Protein AF-J0ZKY3-F1 (afdb_monomer_lite)

Structure (mmCIF, N/CA/C/O backbone):
data_AF-J0ZKY3-F1
#
_entry.id   AF-J0ZKY3-F1
#
loop_
_atom_site.group_PDB
_atom_site.id
_atom_site.type_symbol
_atom_site.label_atom_id
_atom_site.label_alt_id
_atom_site.label_comp_id
_atom_site.label_asym_id
_atom_site.label_entity_id
_atom_site.label_seq_id
_atom_site.pdbx_PDB_ins_code
_atom_site.Cartn_x
_atom_site.Cartn_y
_atom_site.Cartn_z
_atom_site.occupancy
_atom_site.B_iso_or_equiv
_atom_site.auth_seq_id
_atom_site.auth_comp_id
_atom_site.auth_asym_id
_atom_site.auth_atom_id
_atom_site.pdbx_PDB_model_num
ATOM 1 N N . MET A 1 1 ? -11.327 16.112 1.103 1.00 46.31 1 MET A N 1
ATOM 2 C CA . MET A 1 1 ? -12.241 15.714 -0.009 1.00 46.31 1 MET A CA 1
ATOM 3 C C . MET A 1 1 ? -12.189 14.213 -0.326 1.00 46.31 1 MET A C 1
ATOM 5 O O . MET A 1 1 ? -13.038 13.750 -1.069 1.00 46.31 1 MET A O 1
ATOM 9 N N . LEU A 1 2 ? -11.263 13.442 0.263 1.00 53.56 2 LEU A N 1
ATOM 10 C CA . LEU A 1 2 ? -11.217 11.969 0.181 1.00 53.56 2 LEU A CA 1
ATOM 11 C C . LEU A 1 2 ? -11.643 11.293 1.496 1.00 53.56 2 LEU A C 1
ATOM 13 O O . LEU A 1 2 ? -11.515 10.085 1.643 1.00 53.56 2 LEU A O 1
ATOM 17 N N . ASP A 1 3 ? -12.122 12.065 2.473 1.00 47.97 3 ASP A N 1
ATOM 18 C CA . ASP A 1 3 ? -11.861 11.725 3.868 1.00 47.97 3 ASP A CA 1
ATOM 19 C C . ASP A 1 3 ? -12.555 10.475 4.416 1.00 47.97 3 ASP A C 1
ATOM 21 O O . ASP A 1 3 ? -12.090 10.041 5.460 1.00 47.97 3 ASP A O 1
ATOM 25 N N . LYS A 1 4 ? -13.582 9.863 3.788 1.00 56.56 4 LYS A N 1
ATOM 26 C CA . LYS A 1 4 ? -14.258 8.658 4.349 1.00 56.56 4 LYS A CA 1
ATOM 27 C C . LYS A 1 4 ? -15.009 7.722 3.372 1.00 56.56 4 LYS A C 1
ATOM 29 O O . LYS A 1 4 ? -15.902 7.016 3.824 1.00 56.56 4 LYS A O 1
ATOM 34 N N . ALA A 1 5 ? -14.726 7.703 2.065 1.00 75.62 5 ALA A N 1
ATOM 35 C CA . ALA A 1 5 ? -15.538 6.908 1.112 1.00 75.62 5 ALA A CA 1
ATOM 36 C C . ALA A 1 5 ? -14.791 5.789 0.361 1.00 75.62 5 ALA A C 1
ATOM 38 O O . ALA A 1 5 ? -15.389 5.143 -0.494 1.00 75.62 5 ALA A O 1
ATOM 39 N N . VAL A 1 6 ? -13.499 5.582 0.629 1.00 86.62 6 VAL A N 1
ATOM 40 C CA . VAL A 1 6 ? -12.675 4.599 -0.089 1.00 86.62 6 VAL A CA 1
ATOM 41 C C . VAL A 1 6 ? -11.967 3.702 0.917 1.00 86.62 6 VAL A C 1
ATOM 43 O O . VAL A 1 6 ? -11.143 4.182 1.693 1.00 86.62 6 VAL A O 1
ATOM 46 N N . ASP A 1 7 ? -12.275 2.407 0.874 1.00 92.19 7 ASP A N 1
ATOM 47 C CA . ASP A 1 7 ? -11.690 1.397 1.765 1.00 92.19 7 ASP A CA 1
ATOM 48 C C . ASP A 1 7 ? -10.355 0.842 1.245 1.00 92.19 7 ASP A C 1
ATOM 50 O O . ASP A 1 7 ? -9.500 0.422 2.022 1.00 92.19 7 ASP A O 1
ATOM 54 N N . LEU A 1 8 ? -10.167 0.849 -0.078 1.00 95.25 8 LEU A N 1
ATOM 55 C CA . LEU A 1 8 ? -8.971 0.359 -0.755 1.00 95.25 8 LEU A CA 1
ATOM 56 C C . LEU A 1 8 ? -8.771 1.117 -2.069 1.00 95.25 8 LEU A C 1
ATOM 58 O O . LEU A 1 8 ? -9.690 1.217 -2.883 1.00 95.25 8 LEU A O 1
ATOM 62 N N . PHE A 1 9 ? -7.559 1.609 -2.302 1.00 95.19 9 PHE A N 1
ATOM 63 C CA . PHE A 1 9 ? -7.153 2.143 -3.595 1.00 95.19 9 PHE A CA 1
ATOM 64 C C . PHE A 1 9 ? -6.425 1.063 -4.402 1.00 95.19 9 PHE A C 1
ATOM 66 O O . PHE A 1 9 ? -5.363 0.591 -4.000 1.00 95.19 9 PHE A O 1
ATOM 73 N N . VAL A 1 10 ? -6.989 0.683 -5.549 1.00 94.88 10 VAL A N 1
ATOM 74 C CA . VAL A 1 10 ? -6.356 -0.245 -6.498 1.00 94.88 10 VAL A CA 1
ATOM 75 C C . VAL A 1 10 ? -5.645 0.570 -7.569 1.00 94.88 10 VAL A C 1
ATOM 77 O O . VAL A 1 10 ? -6.277 1.381 -8.251 1.00 94.88 10 VAL A O 1
ATOM 80 N N . THR A 1 11 ? -4.334 0.388 -7.706 1.00 92.50 11 THR A N 1
ATOM 81 C CA . THR A 1 11 ? -3.543 1.194 -8.639 1.00 92.50 11 THR A CA 1
ATOM 82 C C . THR A 1 11 ? -3.741 0.754 -10.087 1.00 92.50 11 THR A C 1
ATOM 84 O O . THR A 1 11 ? -4.030 -0.405 -10.391 1.00 92.50 11 THR A O 1
ATOM 87 N N . THR A 1 12 ? -3.601 1.701 -11.017 1.00 89.62 12 THR A N 1
ATOM 88 C CA . THR A 1 12 ? -3.536 1.376 -12.445 1.00 89.62 12 THR A CA 1
ATOM 89 C C . THR A 1 12 ? -2.212 0.694 -12.767 1.00 89.62 12 THR A C 1
ATOM 91 O O . THR A 1 12 ? -1.164 1.106 -12.280 1.00 89.62 12 THR A O 1
ATOM 94 N N . PHE A 1 13 ? -2.239 -0.305 -13.645 1.00 86.75 13 PHE A N 1
ATOM 95 C CA . PHE A 1 13 ? -1.043 -0.999 -14.122 1.00 86.75 13 PHE A CA 1
ATOM 96 C C . PHE A 1 13 ? -1.020 -1.016 -15.663 1.00 86.75 13 PHE A C 1
ATOM 98 O O . P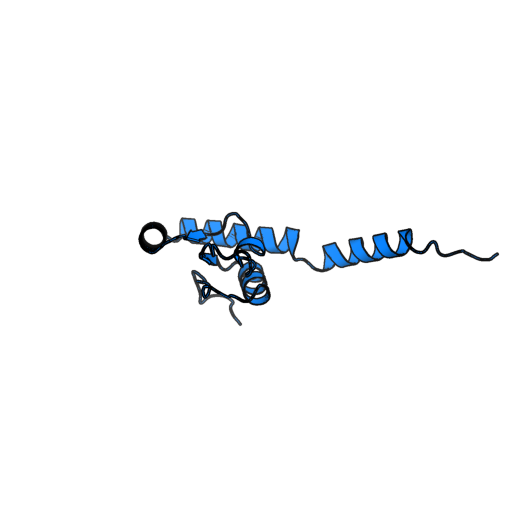HE A 1 13 ? -2.084 -1.000 -16.285 1.00 86.75 13 PHE A O 1
ATOM 105 N N . PRO A 1 14 ? 0.164 -1.005 -16.310 1.00 85.12 14 PRO A N 1
ATOM 106 C CA . PRO A 1 14 ? 1.502 -1.061 -15.711 1.00 85.12 14 PRO A CA 1
ATOM 107 C C . PRO A 1 14 ? 2.054 0.301 -15.259 1.00 85.12 14 PRO A C 1
ATOM 109 O O . PRO A 1 14 ? 3.172 0.358 -14.762 1.00 85.12 14 PRO A O 1
ATOM 112 N N . ILE A 1 15 ? 1.313 1.399 -15.446 1.00 84.62 15 ILE A N 1
ATOM 113 C CA . ILE A 1 15 ? 1.762 2.750 -15.085 1.00 84.62 15 ILE A CA 1
ATOM 114 C C . ILE A 1 15 ? 0.785 3.359 -14.078 1.00 84.62 15 ILE A C 1
ATOM 116 O O . ILE A 1 15 ? -0.415 3.465 -14.347 1.00 84.62 15 ILE A O 1
ATOM 120 N N . CYS A 1 16 ? 1.319 3.817 -12.946 1.00 85.88 16 CYS A N 1
ATOM 121 C CA . CYS A 1 16 ? 0.612 4.646 -11.977 1.00 85.88 16 CYS A CA 1
ATOM 122 C C . CYS A 1 16 ? 1.428 5.905 -11.643 1.00 85.88 16 CYS A C 1
ATOM 124 O O . CYS A 1 16 ? 2.624 6.004 -11.914 1.00 85.88 16 CYS A O 1
ATOM 126 N N . SER A 1 17 ? 0.764 6.908 -11.076 1.00 89.44 17 SER A N 1
ATOM 127 C CA . SER A 1 17 ? 1.400 8.143 -10.629 1.00 89.44 17 SER A CA 1
ATOM 128 C C . SER A 1 17 ? 1.856 8.002 -9.178 1.00 89.44 17 SER A C 1
ATOM 130 O O . SER A 1 17 ? 1.014 7.902 -8.286 1.00 89.44 17 SER A O 1
ATOM 132 N N . ALA A 1 18 ? 3.164 8.117 -8.926 1.00 89.19 18 ALA A N 1
ATOM 133 C CA . ALA A 1 18 ? 3.728 8.121 -7.570 1.00 89.19 18 ALA A CA 1
ATOM 134 C C . ALA A 1 18 ? 3.088 9.197 -6.668 1.00 89.19 18 ALA A C 1
ATOM 136 O O . ALA A 1 18 ? 2.809 8.967 -5.495 1.00 89.19 18 ALA A O 1
ATOM 137 N N . LEU A 1 19 ? 2.761 10.372 -7.224 1.00 91.44 19 LEU A N 1
ATOM 138 C CA . LEU A 1 19 ? 2.064 11.424 -6.477 1.00 91.44 19 LEU A CA 1
ATOM 139 C C . LEU A 1 19 ? 0.678 10.971 -5.995 1.00 91.44 19 LEU A C 1
ATOM 141 O O . LEU A 1 19 ? 0.226 11.394 -4.932 1.00 91.44 19 LEU A O 1
ATOM 145 N N . THR A 1 20 ? -0.013 10.143 -6.777 1.00 91.94 20 THR A N 1
ATOM 146 C CA . THR A 1 20 ? -1.329 9.624 -6.390 1.00 91.94 20 THR A CA 1
ATOM 147 C C . THR A 1 20 ? -1.202 8.676 -5.207 1.00 91.94 20 THR A C 1
ATOM 149 O O . THR A 1 20 ? -1.939 8.834 -4.239 1.00 91.94 20 THR A O 1
ATOM 152 N N . GLU A 1 21 ? -0.226 7.771 -5.217 1.00 92.00 21 GLU A N 1
ATOM 153 C CA . GLU A 1 21 ? 0.031 6.876 -4.083 1.00 92.00 21 GLU A CA 1
ATOM 154 C C . GLU A 1 21 ? 0.419 7.639 -2.820 1.00 92.00 21 GLU A C 1
ATOM 156 O O . GLU A 1 21 ? -0.162 7.405 -1.763 1.00 92.00 21 GLU A O 1
ATOM 161 N N . VAL A 1 22 ? 1.319 8.623 -2.930 1.00 92.69 22 VAL A N 1
ATOM 162 C CA . VAL A 1 22 ? 1.690 9.482 -1.796 1.00 92.69 22 VAL A CA 1
ATOM 163 C C . VAL A 1 22 ? 0.459 10.182 -1.218 1.00 92.69 22 VAL A C 1
ATOM 165 O O . VAL A 1 22 ? 0.312 10.260 0.002 1.00 92.69 22 VAL A O 1
ATOM 168 N N . LYS A 1 23 ? -0.474 10.642 -2.063 1.00 92.38 23 LYS A N 1
ATOM 169 C CA . LYS A 1 23 ? -1.745 11.220 -1.598 1.00 92.38 23 LYS A CA 1
ATOM 170 C C . LYS A 1 23 ? -2.613 10.193 -0.873 1.00 92.38 23 LYS A C 1
ATOM 172 O O . LYS A 1 23 ? -3.121 10.517 0.199 1.00 92.38 23 LYS A O 1
ATOM 177 N N . MET A 1 24 ? -2.752 8.977 -1.401 1.00 94.25 24 MET A N 1
ATOM 178 C CA . MET A 1 24 ? -3.513 7.912 -0.734 1.00 94.25 24 MET A CA 1
ATOM 179 C C . MET A 1 24 ? -2.914 7.568 0.633 1.00 94.25 24 MET A C 1
ATOM 181 O O . MET A 1 24 ? -3.637 7.566 1.630 1.00 94.25 24 MET A O 1
ATOM 185 N N . MET A 1 25 ? -1.589 7.415 0.718 1.00 94.25 25 MET A N 1
ATOM 186 C CA . MET A 1 25 ? -0.891 7.200 1.989 1.00 94.25 25 MET A CA 1
ATOM 187 C C . MET A 1 25 ? -1.079 8.373 2.957 1.00 94.25 25 MET A C 1
ATOM 189 O O . MET A 1 25 ? -1.337 8.166 4.143 1.00 94.25 25 MET A O 1
ATOM 193 N N . SER A 1 26 ? -1.038 9.614 2.458 1.00 93.31 26 SER A N 1
ATOM 194 C CA . SER A 1 26 ? -1.291 10.809 3.274 1.00 93.31 26 SER A CA 1
ATOM 195 C C . SER A 1 26 ? -2.693 10.815 3.885 1.00 93.31 26 SER A C 1
ATOM 197 O O . SER A 1 26 ? -2.871 11.320 4.994 1.00 93.31 26 SER A O 1
ATOM 199 N N . SER A 1 27 ? -3.674 10.213 3.212 1.00 93.56 27 SER A N 1
ATOM 200 C CA . SER A 1 27 ? -5.039 10.031 3.710 1.00 93.56 27 SER A CA 1
ATOM 201 C C . SER A 1 27 ? -5.220 8.744 4.522 1.00 93.56 27 SER A C 1
ATOM 203 O O . SER A 1 27 ? -6.294 8.530 5.072 1.00 93.56 27 SER A O 1
ATOM 205 N N . GLY A 1 28 ? -4.185 7.906 4.640 1.00 94.81 28 GLY A N 1
ATOM 206 C CA . GLY A 1 28 ? -4.270 6.600 5.291 1.00 94.81 28 GLY A C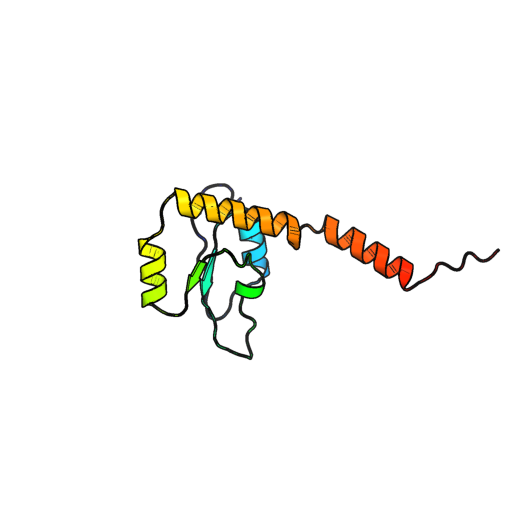A 1
ATOM 207 C C . GLY A 1 28 ? -5.137 5.603 4.525 1.00 94.81 28 GLY A C 1
ATOM 208 O O . GLY A 1 28 ? -5.693 4.698 5.135 1.00 94.81 28 GLY A O 1
ATOM 209 N N . ILE A 1 29 ? -5.299 5.769 3.214 1.00 95.88 29 ILE A N 1
ATOM 210 C CA . ILE A 1 29 ? -6.047 4.825 2.380 1.00 95.88 29 ILE A CA 1
ATOM 211 C C . ILE A 1 29 ? -5.112 3.650 2.044 1.00 95.88 29 ILE A C 1
ATOM 213 O O . ILE A 1 29 ? -4.019 3.901 1.527 1.00 95.88 29 ILE A O 1
ATOM 217 N N . PRO A 1 30 ? -5.499 2.391 2.333 1.00 96.12 30 PRO A N 1
ATOM 218 C CA . PRO A 1 30 ? -4.744 1.208 1.922 1.00 96.12 30 PRO A CA 1
ATOM 219 C C . PRO A 1 30 ? -4.545 1.153 0.407 1.00 96.12 30 PRO A C 1
ATOM 221 O O . PRO A 1 30 ? -5.432 1.548 -0.352 1.00 96.12 30 PRO A O 1
ATOM 224 N N . ILE A 1 31 ? -3.407 0.618 -0.033 1.00 96.06 31 ILE A N 1
ATOM 225 C CA . ILE A 1 31 ? -3.038 0.549 -1.453 1.00 96.06 31 ILE A CA 1
ATOM 226 C C . ILE A 1 31 ? -2.841 -0.911 -1.873 1.00 96.06 31 ILE A C 1
ATOM 228 O O . ILE A 1 31 ? -2.206 -1.690 -1.162 1.00 96.06 31 ILE A O 1
ATOM 232 N N . LEU A 1 32 ? -3.382 -1.270 -3.039 1.00 96.38 32 LEU A N 1
ATOM 233 C CA . LEU A 1 32 ? -3.134 -2.535 -3.726 1.00 96.38 32 LEU A CA 1
ATOM 234 C C . LEU A 1 32 ? -2.410 -2.272 -5.044 1.00 96.38 32 LEU A C 1
ATOM 236 O O . LEU A 1 32 ? -2.990 -1.704 -5.971 1.00 96.38 32 LEU A O 1
ATOM 240 N N . ASN A 1 33 ? -1.151 -2.703 -5.104 1.00 95.00 33 ASN A N 1
ATOM 241 C CA . ASN A 1 33 ? -0.236 -2.454 -6.209 1.00 95.00 33 ASN A CA 1
ATOM 242 C C . ASN A 1 33 ? 0.032 -3.694 -7.052 1.00 95.00 33 ASN A C 1
ATOM 244 O O . ASN A 1 33 ? 0.122 -4.791 -6.518 1.00 95.00 33 ASN A O 1
ATOM 248 N N . HIS A 1 34 ? 0.219 -3.515 -8.359 1.00 93.56 34 HIS A N 1
ATOM 249 C CA . HIS A 1 34 ? 0.739 -4.576 -9.221 1.00 93.56 34 HIS A CA 1
ATOM 250 C C . HIS A 1 34 ? 2.270 -4.588 -9.208 1.00 93.56 34 HIS A C 1
ATOM 252 O O . HIS A 1 34 ? 2.905 -3.538 -9.340 1.00 93.56 34 HIS A O 1
ATOM 258 N N . TYR A 1 35 ? 2.872 -5.773 -9.150 1.00 90.25 35 TYR A N 1
ATOM 259 C CA . TYR A 1 35 ? 4.304 -5.946 -9.345 1.00 90.25 35 TYR A CA 1
ATOM 260 C C . TYR A 1 35 ? 4.653 -5.951 -10.836 1.00 90.25 35 TYR A C 1
ATOM 262 O O . TYR A 1 35 ? 4.569 -6.960 -11.536 1.00 90.25 35 TYR A O 1
ATOM 270 N N . VAL A 1 36 ? 5.036 -4.788 -11.357 1.00 86.50 36 VAL A N 1
ATOM 271 C CA . VAL A 1 36 ? 5.408 -4.643 -12.767 1.00 86.50 36 VAL A CA 1
ATOM 272 C C . VAL A 1 36 ? 6.839 -5.138 -12.990 1.00 86.50 36 VAL A C 1
ATOM 274 O O . VAL A 1 36 ? 7.798 -4.506 -12.559 1.00 86.50 36 VAL A O 1
ATOM 277 N N . ILE A 1 37 ? 6.992 -6.232 -13.739 1.00 79.00 37 ILE A N 1
ATOM 278 C CA . ILE A 1 37 ? 8.296 -6.739 -14.195 1.00 79.00 37 ILE A CA 1
ATOM 279 C C . ILE A 1 37 ? 8.643 -6.066 -15.528 1.00 79.00 37 ILE A C 1
ATOM 281 O O . ILE A 1 37 ? 8.567 -6.671 -16.597 1.00 79.00 37 ILE A O 1
ATOM 285 N N . ASN A 1 38 ? 8.970 -4.775 -15.487 1.00 81.88 38 ASN A N 1
ATOM 286 C CA . ASN A 1 38 ? 9.477 -4.051 -16.650 1.00 81.88 38 ASN A CA 1
ATOM 287 C C . ASN A 1 38 ? 10.680 -3.190 -16.239 1.00 81.88 38 ASN A C 1
ATOM 289 O O . ASN A 1 38 ? 10.495 -2.217 -15.516 1.00 81.88 38 ASN A O 1
ATOM 293 N N . PRO A 1 39 ? 11.903 -3.484 -16.720 1.00 76.38 39 PRO A N 1
ATOM 294 C CA . PRO A 1 39 ? 13.103 -2.754 -16.309 1.00 76.38 39 PRO A CA 1
ATOM 295 C C . PRO A 1 39 ? 13.116 -1.286 -16.764 1.00 76.38 39 PRO A C 1
ATOM 297 O O . PRO A 1 39 ? 13.921 -0.501 -16.275 1.00 76.38 39 PRO A O 1
ATOM 300 N N . SER A 1 40 ? 12.253 -0.904 -17.709 1.00 83.88 40 SER A N 1
ATOM 301 C CA . SER A 1 40 ? 12.117 0.474 -18.190 1.00 83.88 40 SER A CA 1
ATOM 302 C C . SER A 1 40 ? 11.046 1.279 -17.449 1.00 83.88 40 SER A C 1
ATOM 304 O O . SER A 1 40 ? 10.914 2.473 -17.710 1.00 83.88 40 SER A O 1
ATOM 306 N N . ILE A 1 41 ? 10.270 0.655 -16.555 1.00 80.44 41 ILE A N 1
ATOM 307 C CA . ILE A 1 41 ? 9.201 1.310 -15.792 1.00 80.44 41 ILE A CA 1
ATOM 308 C C . ILE A 1 41 ? 9.484 1.107 -14.308 1.00 80.44 41 ILE A C 1
ATOM 310 O O . ILE A 1 41 ? 9.499 -0.020 -13.827 1.00 80.44 41 ILE A O 1
ATOM 314 N N . TYR A 1 42 ? 9.673 2.204 -13.576 1.00 79.25 42 TYR A N 1
ATOM 315 C CA . TYR A 1 42 ? 9.782 2.131 -12.122 1.00 79.25 42 TYR A CA 1
ATOM 316 C C . TYR A 1 42 ? 8.455 1.633 -11.534 1.00 79.25 42 TYR A C 1
ATOM 318 O O . TYR A 1 42 ? 7.416 2.252 -11.798 1.00 79.25 42 TYR A O 1
ATOM 326 N N . PRO A 1 43 ? 8.458 0.532 -10.765 1.00 81.25 43 PRO A N 1
ATOM 327 C CA . PRO A 1 43 ? 7.245 0.029 -10.151 1.00 81.25 43 PRO A CA 1
ATOM 328 C C . PRO A 1 43 ? 6.760 1.038 -9.116 1.00 81.25 43 PRO A C 1
ATOM 330 O O . PRO A 1 43 ? 7.522 1.515 -8.279 1.00 81.25 43 PRO A O 1
ATOM 333 N N . THR A 1 44 ? 5.474 1.378 -9.163 1.00 81.69 44 THR A N 1
ATOM 334 C CA . THR A 1 44 ? 4.928 2.371 -8.230 1.00 81.69 44 THR A CA 1
ATOM 335 C C . THR A 1 44 ? 4.960 1.881 -6.785 1.00 81.69 44 THR A C 1
ATOM 337 O O . THR A 1 44 ? 5.180 2.670 -5.876 1.00 81.69 44 THR A O 1
ATOM 340 N N . ALA A 1 45 ? 4.953 0.560 -6.591 1.00 86.38 45 ALA A N 1
ATOM 341 C CA . ALA A 1 45 ? 5.227 -0.079 -5.309 1.00 86.38 45 ALA A CA 1
ATOM 342 C C . ALA A 1 45 ? 6.515 0.416 -4.607 1.00 86.38 45 ALA A C 1
ATOM 344 O O . ALA A 1 45 ? 6.565 0.403 -3.381 1.00 86.38 45 ALA A O 1
ATOM 345 N N . ASP A 1 46 ? 7.521 0.907 -5.342 1.00 87.50 46 ASP A N 1
ATOM 346 C CA . ASP A 1 46 ? 8.757 1.451 -4.753 1.00 87.50 46 ASP A CA 1
ATOM 347 C C . ASP A 1 46 ? 8.549 2.804 -4.047 1.00 87.50 46 ASP A C 1
ATOM 349 O O . ASP A 1 46 ? 9.370 3.218 -3.227 1.00 87.50 46 ASP A O 1
ATOM 353 N N . PHE A 1 47 ? 7.466 3.519 -4.361 1.00 86.25 47 PHE A N 1
ATOM 354 C CA . PHE A 1 47 ? 7.138 4.820 -3.772 1.00 86.25 47 PHE A CA 1
ATOM 355 C C . PHE A 1 47 ? 6.148 4.717 -2.609 1.00 86.25 47 PHE A C 1
ATOM 357 O O . PHE A 1 47 ? 5.858 5.735 -1.970 1.00 86.25 47 PHE A O 1
ATOM 364 N N . CYS A 1 48 ? 5.627 3.521 -2.323 1.00 90.00 48 CYS A N 1
ATOM 365 C CA . CYS A 1 48 ? 4.657 3.293 -1.262 1.00 90.00 48 CYS A CA 1
ATOM 366 C C . CYS A 1 48 ? 5.256 2.563 -0.051 1.00 90.00 48 CYS A C 1
ATOM 368 O O . CYS A 1 48 ? 6.403 2.125 -0.049 1.00 90.00 48 CYS A O 1
ATOM 370 N N . ASP A 1 49 ? 4.459 2.441 1.007 1.00 94.50 49 ASP A N 1
ATOM 371 C CA . ASP A 1 49 ? 4.791 1.601 2.156 1.00 94.50 49 ASP A CA 1
ATOM 372 C C . ASP A 1 49 ? 4.992 0.136 1.708 1.00 94.50 49 ASP A C 1
ATOM 374 O O . ASP A 1 49 ? 4.072 -0.440 1.118 1.00 94.50 49 ASP A O 1
ATOM 378 N N . PRO A 1 50 ? 6.146 -0.498 1.998 1.00 94.25 50 PRO A N 1
ATOM 379 C CA . PRO A 1 50 ? 6.437 -1.872 1.583 1.00 94.25 50 PRO A CA 1
ATOM 380 C C . PRO A 1 50 ? 5.520 -2.906 2.248 1.00 94.25 50 PRO A C 1
ATOM 382 O O . PRO A 1 50 ? 5.461 -4.051 1.811 1.00 94.25 50 PRO A O 1
ATOM 385 N N . ASN A 1 51 ? 4.789 -2.521 3.298 1.00 95.56 51 ASN A N 1
ATOM 386 C CA . ASN A 1 51 ? 3.799 -3.380 3.935 1.00 95.56 51 ASN A CA 1
ATOM 387 C C . ASN A 1 51 ? 2.424 -3.316 3.261 1.00 95.56 51 ASN A C 1
ATOM 389 O O . ASN A 1 51 ? 1.495 -3.948 3.764 1.00 95.56 51 ASN A O 1
ATOM 393 N N . GLN A 1 52 ? 2.230 -2.555 2.182 1.00 96.19 52 GLN A N 1
ATOM 394 C CA . GLN A 1 52 ? 0.958 -2.531 1.450 1.00 96.19 52 GLN A CA 1
ATOM 395 C C . GLN A 1 52 ? 0.751 -3.816 0.637 1.00 96.19 52 GLN A C 1
ATOM 397 O O . GLN A 1 52 ? 1.579 -4.726 0.665 1.00 96.19 52 GLN A O 1
ATOM 402 N N . PHE A 1 53 ? -0.406 -3.956 -0.008 1.00 96.94 53 PHE A N 1
ATOM 403 C CA . PHE A 1 53 ? -0.669 -5.148 -0.807 1.00 96.94 53 PHE A CA 1
ATOM 404 C C . PHE A 1 53 ? 0.045 -5.057 -2.153 1.00 96.94 53 PHE A C 1
ATOM 406 O O . PHE A 1 53 ? 0.052 -4.003 -2.794 1.00 96.94 53 PHE A O 1
ATOM 413 N N . LEU A 1 54 ? 0.583 -6.185 -2.598 1.00 95.88 54 LEU A N 1
ATOM 414 C CA . LEU A 1 54 ? 1.276 -6.322 -3.867 1.00 95.88 54 LEU A CA 1
ATOM 415 C C . LEU A 1 54 ? 0.785 -7.600 -4.537 1.00 95.88 54 LEU A C 1
ATOM 417 O O . LEU A 1 54 ? 0.782 -8.635 -3.879 1.00 95.88 54 LEU A O 1
ATOM 421 N N . TRP A 1 55 ? 0.365 -7.511 -5.799 1.00 95.44 55 TRP A N 1
ATOM 422 C CA . TRP A 1 55 ? -0.084 -8.659 -6.580 1.00 95.44 55 TRP A CA 1
ATOM 423 C C . TRP A 1 55 ? 0.745 -8.856 -7.852 1.00 95.44 55 TRP A C 1
ATOM 425 O O . TRP A 1 55 ? 1.156 -7.876 -8.477 1.00 95.44 55 TRP A O 1
ATOM 435 N N . TYR A 1 56 ? 0.991 -10.108 -8.238 1.00 93.56 56 TYR A N 1
ATOM 436 C CA . TYR A 1 56 ? 1.843 -10.461 -9.392 1.00 93.56 56 TYR A CA 1
ATOM 437 C C . TYR A 1 56 ? 1.055 -10.920 -10.617 1.00 93.56 56 TYR A C 1
ATOM 439 O O . TYR A 1 56 ? 1.446 -10.680 -11.759 1.00 93.56 56 TYR A O 1
ATOM 447 N N . ASP A 1 57 ? -0.049 -11.613 -10.371 1.00 93.44 57 ASP A N 1
ATOM 448 C CA . ASP A 1 57 ? -0.910 -12.174 -11.394 1.00 93.44 57 ASP A CA 1
ATOM 449 C C . ASP A 1 57 ? -2.360 -12.223 -10.901 1.00 93.44 57 ASP A C 1
ATOM 451 O O . ASP A 1 57 ? -2.702 -11.802 -9.792 1.00 93.44 57 ASP A O 1
ATOM 455 N N . LYS A 1 58 ? -3.248 -12.707 -11.766 1.00 94.81 58 LYS A N 1
ATOM 456 C CA . LYS A 1 58 ? -4.677 -12.762 -11.474 1.00 94.81 58 LYS A CA 1
ATOM 457 C C . LYS A 1 58 ? -4.997 -13.638 -10.258 1.00 94.81 58 LYS A C 1
ATOM 459 O O . LYS A 1 58 ? -5.905 -13.284 -9.509 1.00 94.81 58 LYS A O 1
ATOM 464 N N . ASP A 1 59 ? -4.321 -14.768 -10.087 1.00 97.50 59 ASP A N 1
ATOM 465 C CA . ASP A 1 59 ? -4.653 -15.714 -9.022 1.00 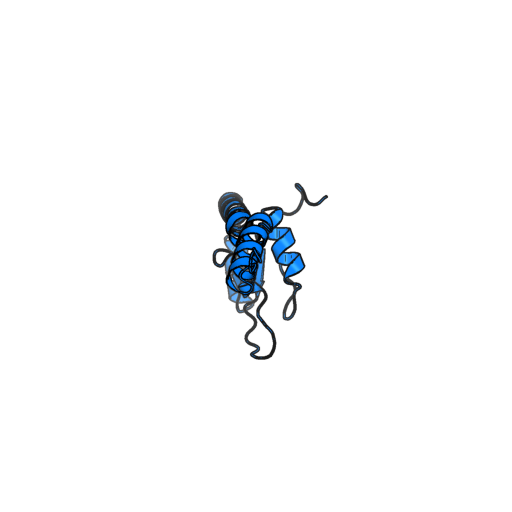97.50 59 ASP A CA 1
ATOM 466 C C . ASP A 1 59 ? -4.233 -15.148 -7.665 1.00 97.50 59 ASP A C 1
ATOM 468 O O . ASP A 1 59 ? -4.999 -15.210 -6.703 1.00 97.50 59 ASP A O 1
ATOM 472 N N . ASP A 1 60 ? -3.080 -14.484 -7.618 1.00 96.81 60 ASP A N 1
ATOM 473 C CA . ASP A 1 60 ? -2.615 -13.752 -6.444 1.00 96.81 60 ASP A CA 1
ATOM 474 C C . ASP A 1 60 ? -3.524 -12.558 -6.097 1.00 96.81 60 ASP A C 1
ATOM 476 O O . ASP A 1 60 ? -3.923 -12.372 -4.945 1.00 96.81 60 ASP A O 1
ATOM 480 N N . LEU A 1 61 ? -3.977 -11.801 -7.104 1.00 95.88 61 LEU A N 1
ATOM 481 C CA . LEU A 1 61 ? -4.971 -10.741 -6.912 1.00 95.88 61 LEU A CA 1
ATOM 482 C C . LEU A 1 61 ? -6.263 -11.278 -6.278 1.00 95.88 61 LEU A C 1
ATOM 484 O O . LEU A 1 61 ? -6.793 -10.685 -5.335 1.00 95.88 61 LEU A O 1
ATOM 488 N N . LEU A 1 62 ? -6.778 -12.402 -6.785 1.00 97.44 62 LEU A N 1
ATOM 489 C CA . LEU A 1 62 ? -7.979 -13.039 -6.245 1.00 97.44 62 LEU A CA 1
ATOM 490 C C . LEU A 1 62 ? -7.754 -13.551 -4.820 1.00 97.44 62 LEU A C 1
ATOM 492 O O . LEU A 1 62 ? -8.632 -13.378 -3.970 1.00 97.44 62 LEU A O 1
ATOM 496 N N . ALA A 1 63 ? -6.582 -14.127 -4.542 1.00 97.94 63 ALA A N 1
ATOM 497 C CA . ALA A 1 63 ? -6.205 -14.563 -3.205 1.00 97.94 63 ALA A CA 1
ATOM 498 C C . ALA A 1 63 ? -6.213 -13.381 -2.226 1.00 97.94 63 ALA A C 1
ATOM 500 O O . ALA A 1 63 ? -6.885 -13.454 -1.197 1.00 97.94 63 ALA A O 1
ATOM 501 N N . ILE A 1 64 ? -5.583 -12.256 -2.575 1.00 97.56 64 ILE A N 1
ATOM 502 C CA . ILE A 1 64 ? -5.580 -11.047 -1.742 1.00 97.56 64 ILE A CA 1
ATOM 503 C C . ILE A 1 64 ? -7.005 -10.555 -1.496 1.00 97.56 64 ILE A C 1
ATOM 505 O O . ILE A 1 64 ? -7.391 -10.389 -0.337 1.00 97.56 64 ILE A O 1
ATOM 509 N N . ILE A 1 65 ? -7.811 -10.386 -2.552 1.00 96.06 65 ILE A N 1
ATOM 510 C CA . ILE A 1 65 ? -9.199 -9.909 -2.436 1.00 96.06 65 ILE A CA 1
ATOM 511 C C . ILE A 1 65 ? -10.017 -10.812 -1.506 1.00 96.06 65 ILE A C 1
ATOM 513 O O . ILE A 1 65 ? -10.772 -10.303 -0.680 1.00 96.06 65 ILE A O 1
ATOM 517 N N . SER A 1 66 ? -9.834 -12.135 -1.582 1.00 97.31 66 SER A N 1
ATOM 518 C CA . SER A 1 66 ? -10.561 -13.094 -0.738 1.00 97.31 66 SER A CA 1
ATOM 519 C C . SER A 1 66 ? -10.250 -12.968 0.758 1.00 97.31 66 SER A C 1
ATOM 521 O O . SER A 1 66 ? -11.062 -13.368 1.590 1.00 97.31 66 SER A O 1
ATOM 523 N N . THR A 1 67 ? -9.097 -12.392 1.108 1.00 96.56 67 THR A N 1
ATOM 524 C CA . THR A 1 67 ? -8.691 -12.183 2.505 1.00 96.56 67 THR A CA 1
ATOM 525 C C . THR A 1 67 ? -9.149 -10.845 3.075 1.00 96.56 67 THR A C 1
ATOM 527 O O . THR A 1 67 ? -9.111 -10.672 4.292 1.00 96.56 67 THR A O 1
ATOM 530 N N . LEU A 1 68 ? -9.580 -9.894 2.236 1.00 96.56 68 LEU A N 1
ATOM 531 C CA . LEU A 1 68 ? -9.881 -8.533 2.674 1.00 96.56 68 LEU A CA 1
ATOM 532 C C . LEU A 1 68 ? -11.025 -8.505 3.692 1.00 96.56 68 LEU A C 1
ATOM 534 O O . LEU A 1 68 ? -12.127 -8.993 3.457 1.00 96.56 68 LEU A O 1
ATOM 538 N N . ASN A 1 69 ? -10.757 -7.865 4.824 1.00 97.00 69 ASN A N 1
ATOM 539 C CA . ASN A 1 69 ? -11.732 -7.585 5.868 1.00 97.00 69 ASN A CA 1
ATOM 540 C C . ASN A 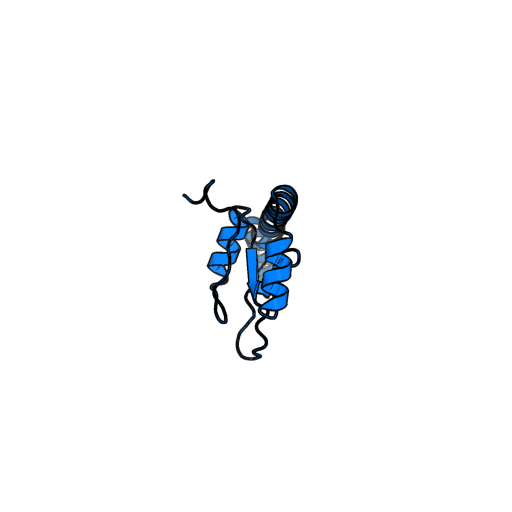1 69 ? -11.379 -6.266 6.573 1.00 97.00 69 ASN A C 1
ATOM 542 O O . ASN A 1 69 ? -10.312 -5.687 6.346 1.00 97.00 69 ASN A O 1
ATOM 546 N N . ALA A 1 70 ? -12.282 -5.794 7.432 1.00 96.06 70 ALA A N 1
ATOM 547 C CA . ALA A 1 70 ? -12.138 -4.512 8.117 1.00 96.06 70 ALA A CA 1
ATOM 548 C C . ALA A 1 70 ? -10.858 -4.415 8.966 1.00 96.06 70 ALA A C 1
ATOM 550 O O . ALA A 1 70 ? -10.216 -3.362 8.980 1.00 96.06 70 ALA A O 1
ATOM 551 N N . ASP A 1 71 ? -10.451 -5.497 9.634 1.00 97.31 71 ASP A N 1
ATOM 552 C CA . ASP A 1 71 ? -9.272 -5.494 10.504 1.00 97.31 71 ASP A CA 1
ATOM 553 C C . ASP A 1 71 ? -7.983 -5.347 9.692 1.00 97.31 71 ASP A C 1
ATOM 555 O O . ASP A 1 71 ? -7.139 -4.500 9.999 1.00 97.31 71 ASP A O 1
ATOM 559 N N . ILE A 1 72 ? -7.866 -6.106 8.599 1.00 97.25 72 ILE A N 1
ATOM 560 C CA . ILE A 1 72 ? -6.718 -6.030 7.691 1.00 97.25 72 ILE A CA 1
ATOM 561 C C . ILE A 1 72 ? -6.644 -4.642 7.046 1.00 97.25 72 ILE A C 1
ATOM 563 O O . ILE A 1 72 ? -5.579 -4.022 7.047 1.00 97.25 72 ILE A O 1
ATOM 567 N N . LEU A 1 73 ? -7.759 -4.115 6.530 1.00 96.75 73 LEU A N 1
ATOM 568 C CA . LEU A 1 73 ? -7.787 -2.782 5.917 1.00 96.75 73 LEU A CA 1
ATOM 569 C C . LEU A 1 73 ? -7.419 -1.689 6.929 1.00 96.75 73 LEU A C 1
ATOM 571 O O . LEU A 1 73 ? -6.628 -0.799 6.620 1.00 96.75 73 LEU A O 1
ATOM 575 N N . THR A 1 74 ? -7.894 -1.803 8.171 1.00 96.31 74 THR A N 1
ATOM 576 C CA . THR A 1 74 ? -7.528 -0.888 9.262 1.00 96.31 74 THR A CA 1
ATOM 577 C C . THR A 1 74 ? -6.031 -0.942 9.565 1.00 96.31 74 THR A C 1
ATOM 579 O O . THR A 1 74 ? -5.395 0.095 9.775 1.00 96.31 74 THR A O 1
ATOM 582 N N . GLN A 1 75 ? -5.436 -2.136 9.580 1.00 97.38 75 GLN A N 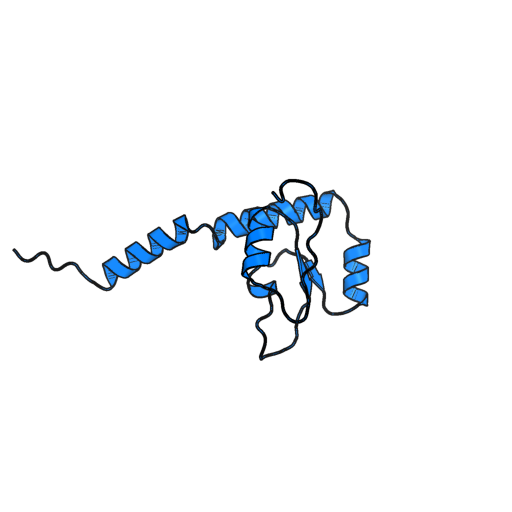1
ATOM 583 C CA . GLN A 1 75 ? -3.999 -2.299 9.788 1.00 97.38 75 GLN A CA 1
ATOM 584 C C . GLN A 1 75 ?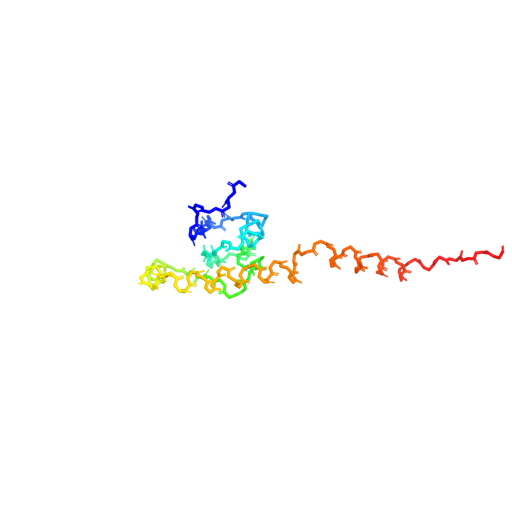 -3.196 -1.647 8.655 1.00 97.38 75 GLN A C 1
ATOM 586 O O . GLN A 1 75 ? -2.271 -0.875 8.922 1.00 97.38 75 GLN A O 1
ATOM 591 N N . LYS A 1 76 ? -3.566 -1.905 7.396 1.00 97.38 76 LYS A N 1
ATOM 592 C CA . LYS A 1 76 ? -2.890 -1.325 6.225 1.00 97.38 76 LYS A CA 1
ATOM 593 C C . LYS A 1 76 ? -3.053 0.191 6.159 1.00 97.38 76 LYS A C 1
ATOM 595 O O . LYS A 1 76 ? -2.091 0.879 5.833 1.00 97.38 76 LYS A O 1
ATOM 600 N N . SER A 1 77 ? -4.215 0.708 6.554 1.00 96.62 77 SER A N 1
ATOM 601 C CA . SER A 1 77 ? -4.500 2.143 6.660 1.00 96.62 77 SER A CA 1
ATOM 602 C C . SER A 1 77 ? -3.544 2.838 7.633 1.00 96.62 77 SER A C 1
ATOM 604 O O . SER A 1 77 ? -2.893 3.830 7.288 1.00 96.62 77 SER A O 1
ATOM 606 N N . LYS A 1 78 ? -3.388 2.270 8.839 1.00 97.00 78 LYS A N 1
ATOM 607 C CA . LYS A 1 78 ? -2.442 2.767 9.849 1.00 97.00 78 LYS A CA 1
ATOM 608 C C . LYS A 1 78 ? -1.004 2.734 9.334 1.00 97.00 78 LYS A C 1
ATOM 610 O O . LYS A 1 78 ? -0.277 3.706 9.525 1.00 97.00 78 LYS A O 1
ATOM 615 N N . SER A 1 79 ? -0.620 1.647 8.665 1.00 97.75 79 SER A N 1
ATOM 616 C CA . SER A 1 79 ? 0.717 1.480 8.086 1.00 97.75 79 SER A CA 1
ATOM 617 C C . SER A 1 79 ? 1.011 2.535 7.013 1.00 97.75 79 SER A C 1
ATOM 619 O O . SER A 1 79 ? 2.005 3.252 7.115 1.00 97.75 79 SER A O 1
ATOM 621 N N . ALA A 1 80 ? 0.084 2.740 6.071 1.00 95.88 80 ALA A N 1
ATOM 622 C CA . ALA A 1 80 ? 0.213 3.733 5.007 1.00 95.88 80 ALA A CA 1
ATOM 623 C C . ALA A 1 80 ? 0.391 5.152 5.572 1.00 95.88 80 ALA A C 1
ATOM 625 O O . ALA A 1 80 ? 1.288 5.893 5.163 1.00 95.88 80 ALA A O 1
ATOM 626 N N . LYS A 1 81 ? -0.421 5.519 6.573 1.00 95.69 81 LYS A N 1
ATOM 627 C CA . LYS A 1 81 ? -0.320 6.829 7.226 1.00 95.69 81 LYS A CA 1
ATOM 628 C C . LYS A 1 81 ? 1.003 6.996 7.979 1.00 95.69 81 LYS A C 1
ATOM 630 O O . LYS A 1 81 ? 1.611 8.063 7.904 1.00 95.69 81 LYS A O 1
ATOM 635 N N . ALA A 1 82 ? 1.446 5.966 8.699 1.00 96.06 82 ALA A N 1
ATOM 636 C CA . ALA A 1 82 ? 2.706 5.992 9.439 1.00 96.06 82 ALA A CA 1
ATOM 637 C C . ALA A 1 82 ? 3.918 6.125 8.503 1.00 96.06 82 ALA A C 1
ATOM 639 O O . ALA A 1 82 ? 4.836 6.902 8.781 1.00 96.06 82 ALA A O 1
ATOM 640 N N . TRP A 1 83 ? 3.901 5.426 7.367 1.00 95.81 83 TRP A N 1
ATOM 641 C CA . TRP A 1 83 ? 4.934 5.547 6.342 1.00 95.81 83 TRP A CA 1
ATOM 642 C C . TRP A 1 83 ? 4.998 6.958 5.760 1.00 95.81 83 TRP A C 1
ATOM 644 O O . TRP A 1 83 ? 6.068 7.564 5.744 1.00 95.81 83 TRP A O 1
ATOM 654 N N . PHE A 1 84 ? 3.849 7.531 5.380 1.00 94.00 84 PHE A N 1
ATOM 655 C CA . PHE A 1 84 ? 3.785 8.905 4.877 1.00 94.00 84 PHE A CA 1
ATOM 656 C C . PHE A 1 84 ? 4.403 9.907 5.863 1.00 94.00 84 PHE A C 1
ATOM 658 O O . PHE A 1 84 ? 5.218 10.739 5.474 1.00 94.00 84 PHE A O 1
ATOM 665 N N . LEU A 1 85 ? 4.055 9.813 7.149 1.00 93.25 85 LEU A N 1
ATOM 666 C CA . LEU A 1 85 ? 4.577 10.724 8.173 1.00 93.25 85 LEU A CA 1
ATOM 667 C C . LEU A 1 85 ? 6.093 10.581 8.388 1.00 93.25 85 LEU A C 1
ATOM 669 O O . LEU A 1 85 ? 6.742 11.549 8.768 1.00 93.25 85 LEU A O 1
ATOM 673 N N . SER A 1 86 ? 6.662 9.399 8.145 1.00 92.19 86 SER A N 1
ATOM 674 C CA . SER A 1 86 ? 8.096 9.138 8.336 1.00 92.19 86 SER A CA 1
ATOM 675 C C . SER A 1 86 ? 8.952 9.393 7.090 1.00 92.19 86 SER A C 1
ATOM 677 O O . SER A 1 86 ? 10.127 9.721 7.236 1.00 92.19 86 SER A O 1
ATOM 679 N N . HIS A 1 87 ? 8.382 9.281 5.884 1.00 90.88 87 HIS A N 1
ATOM 680 C CA . HIS A 1 87 ? 9.130 9.319 4.615 1.00 90.88 87 HIS A CA 1
ATOM 681 C C . HIS A 1 87 ? 8.666 10.401 3.635 1.00 90.88 87 HIS A C 1
ATOM 683 O O . HIS A 1 87 ? 9.322 10.648 2.628 1.00 90.88 87 HIS A O 1
ATOM 689 N N . ASN A 1 88 ? 7.525 11.045 3.868 1.00 88.19 88 ASN A N 1
ATOM 690 C CA . ASN A 1 88 ? 6.966 12.020 2.929 1.00 88.19 88 ASN A CA 1
ATOM 691 C C . ASN A 1 88 ? 6.536 13.332 3.598 1.00 88.19 88 ASN A C 1
ATOM 693 O O . ASN A 1 88 ? 6.024 14.220 2.914 1.00 88.19 88 ASN A O 1
ATOM 697 N N . ASP A 1 89 ? 6.781 13.502 4.902 1.00 81.69 89 ASP A N 1
ATOM 698 C CA . ASP A 1 89 ? 6.616 14.799 5.553 1.00 81.69 89 ASP A CA 1
ATOM 699 C C . ASP A 1 89 ? 7.722 15.762 5.096 1.00 81.69 89 ASP A C 1
ATOM 701 O O . ASP A 1 89 ? 8.904 15.620 5.423 1.00 81.69 89 ASP A O 1
ATOM 705 N N . TYR A 1 90 ? 7.324 16.772 4.324 1.00 81.31 90 TYR A N 1
ATOM 706 C CA . TYR A 1 90 ? 8.221 17.771 3.752 1.00 81.31 90 TYR A CA 1
ATOM 707 C C . TYR A 1 90 ? 9.037 18.528 4.815 1.00 81.31 90 TYR A C 1
ATOM 709 O O . TYR A 1 90 ? 10.152 18.967 4.523 1.00 81.31 90 TYR A O 1
ATOM 717 N N . GLN A 1 91 ? 8.530 18.655 6.047 1.00 79.75 91 GLN A N 1
ATOM 718 C CA . GLN A 1 91 ? 9.240 19.322 7.144 1.00 79.75 91 GLN A CA 1
ATOM 719 C C . GLN A 1 91 ? 10.543 18.592 7.513 1.00 79.75 91 GLN A C 1
ATOM 721 O O . GLN A 1 91 ? 11.553 19.235 7.831 1.00 79.75 91 GLN A O 1
ATOM 726 N N . LEU A 1 92 ? 10.560 17.258 7.387 1.00 76.19 92 LEU A N 1
ATOM 727 C CA . LEU A 1 92 ? 11.752 16.434 7.609 1.00 76.19 92 LEU A CA 1
ATOM 728 C C . LEU A 1 92 ? 12.833 16.728 6.556 1.00 76.19 92 LEU A C 1
ATOM 730 O O . LEU A 1 92 ? 14.015 16.882 6.880 1.00 76.19 92 LEU A O 1
ATOM 734 N N . TYR A 1 93 ? 12.428 16.877 5.294 1.00 80.19 93 TYR A N 1
ATOM 735 C CA . TYR A 1 93 ? 13.354 17.071 4.179 1.00 80.19 93 TYR A CA 1
ATOM 736 C C . TYR A 1 93 ? 13.868 18.501 4.058 1.00 80.19 93 TYR A C 1
ATOM 738 O O . TYR A 1 93 ? 15.044 18.683 3.750 1.00 80.19 93 TYR A O 1
ATOM 746 N N . ILE A 1 94 ? 13.045 19.514 4.351 1.00 83.88 94 ILE A N 1
ATOM 747 C CA . ILE A 1 94 ? 13.489 20.916 4.343 1.00 83.88 94 ILE A CA 1
ATOM 748 C C . ILE A 1 94 ? 14.638 21.110 5.332 1.00 83.88 94 ILE A C 1
ATOM 750 O O . ILE A 1 94 ? 15.668 21.681 4.978 1.00 83.88 94 ILE A O 1
ATOM 754 N N . SER A 1 95 ? 14.503 20.592 6.552 1.00 80.75 95 SER A N 1
ATOM 755 C CA . SER A 1 95 ? 15.543 20.719 7.578 1.00 80.75 95 SER A CA 1
ATOM 756 C C . SER A 1 95 ? 16.850 20.039 7.154 1.00 80.75 95 SER A C 1
ATOM 758 O O . SER A 1 95 ? 17.931 20.614 7.299 1.00 80.75 95 SER A O 1
ATOM 760 N N . SER A 1 96 ? 16.758 18.840 6.571 1.00 82.81 96 SER A N 1
ATOM 761 C CA . SER A 1 96 ? 17.914 18.104 6.043 1.00 82.81 96 SER A CA 1
ATOM 762 C C . SER A 1 96 ? 18.588 18.837 4.876 1.00 82.81 96 SER A C 1
ATOM 764 O O . SER A 1 96 ? 19.807 19.019 4.881 1.00 82.81 96 SER A O 1
ATOM 766 N N . LEU A 1 97 ? 17.800 19.341 3.922 1.00 85.19 97 LEU A N 1
ATOM 767 C CA . LEU A 1 97 ? 18.283 20.102 2.770 1.00 85.19 97 LEU A CA 1
ATOM 768 C C . LEU A 1 97 ? 18.962 21.408 3.199 1.00 85.19 97 LEU A C 1
ATOM 770 O O . LEU A 1 97 ? 20.055 21.726 2.743 1.00 85.19 97 LEU A O 1
ATOM 774 N N . LEU A 1 98 ? 18.359 22.164 4.117 1.00 85.94 98 LEU A N 1
ATOM 775 C CA . LEU A 1 98 ? 18.964 23.394 4.631 1.00 85.94 98 LEU A CA 1
ATOM 776 C C . LEU A 1 98 ? 20.286 23.114 5.362 1.00 85.94 98 LEU A C 1
ATOM 778 O O . LEU A 1 98 ? 21.226 23.904 5.264 1.00 85.94 98 LEU A O 1
ATOM 782 N N . ASN A 1 99 ? 20.388 21.986 6.069 1.00 84.19 99 ASN A N 1
ATOM 783 C CA . ASN A 1 99 ? 21.625 21.571 6.728 1.00 84.19 99 ASN A CA 1
ATOM 784 C C . ASN A 1 99 ? 22.702 21.108 5.734 1.00 84.19 99 ASN A C 1
ATOM 786 O O . ASN A 1 99 ? 23.879 21.410 5.944 1.00 84.19 99 ASN A O 1
ATOM 790 N N . SER A 1 100 ? 22.332 20.414 4.653 1.00 85.00 100 SER A N 1
ATOM 791 C CA . SER A 1 100 ? 23.284 20.016 3.608 1.00 85.00 100 SER A CA 1
ATOM 792 C C . SER A 1 100 ? 23.812 21.232 2.845 1.00 85.00 100 SER A C 1
ATOM 794 O O . SER A 1 100 ? 25.023 21.368 2.683 1.00 85.00 100 SER A O 1
ATOM 796 N N . LEU A 1 101 ? 22.943 22.188 2.503 1.00 83.88 101 LEU A N 1
ATOM 797 C CA . LEU A 1 101 ? 23.328 23.435 1.837 1.00 83.88 101 LEU A CA 1
ATOM 798 C C . LEU A 1 101 ? 24.294 24.278 2.685 1.00 83.88 101 LEU A C 1
ATOM 800 O O . LEU A 1 101 ? 25.270 24.806 2.155 1.00 83.88 101 LEU A O 1
ATOM 804 N N . LYS A 1 102 ? 24.087 24.349 4.008 1.00 78.00 102 LYS A N 1
ATOM 805 C CA . LYS A 1 102 ? 25.016 25.023 4.939 1.00 78.00 102 LYS A CA 1
ATOM 806 C C . LYS A 1 102 ? 26.390 24.351 5.016 1.00 78.00 102 LYS A C 1
ATOM 808 O O . LYS A 1 102 ? 27.382 25.040 5.233 1.00 78.00 102 LYS A O 1
ATOM 813 N N . LYS A 1 103 ? 26.463 23.023 4.865 1.00 69.44 103 LYS A N 1
ATOM 814 C CA . LYS A 1 103 ? 27.738 22.286 4.821 1.00 69.44 103 LYS A CA 1
ATOM 815 C C . LYS A 1 103 ? 28.469 22.480 3.492 1.00 69.44 103 LYS A C 1
ATOM 817 O O . LYS A 1 103 ? 29.691 22.576 3.493 1.00 69.44 103 LYS A O 1
ATOM 822 N N . SER A 1 104 ? 27.737 22.542 2.380 1.00 67.88 104 SER A N 1
ATOM 823 C CA . SER A 1 104 ? 28.309 22.706 1.037 1.00 67.88 104 SER A CA 1
ATOM 824 C C . SER A 1 104 ? 28.769 24.134 0.733 1.00 67.88 104 SER A C 1
ATOM 826 O O . SER A 1 104 ? 29.655 24.318 -0.096 1.00 67.88 104 SER A O 1
ATOM 828 N N . TYR A 1 105 ? 28.220 25.135 1.426 1.00 56.56 105 TYR A N 1
ATOM 829 C CA . TYR A 1 105 ? 28.650 26.529 1.329 1.00 56.56 105 TYR A CA 1
ATOM 830 C C . TYR A 1 105 ? 28.952 27.078 2.728 1.00 56.56 105 TYR A C 1
ATOM 832 O O . TYR A 1 105 ? 28.060 27.659 3.357 1.00 56.56 105 TYR A O 1
ATOM 840 N N . PRO A 1 106 ? 30.187 26.921 3.249 1.00 58.34 106 PRO A N 1
ATOM 841 C CA . PRO A 1 106 ? 30.562 27.600 4.476 1.00 58.34 106 PRO A CA 1
ATOM 842 C C . PRO A 1 106 ? 30.438 29.101 4.223 1.00 58.34 106 PRO A C 1
ATOM 844 O O . PRO A 1 106 ? 31.127 29.669 3.375 1.00 58.34 106 PRO A O 1
ATOM 847 N N . VAL A 1 107 ? 29.511 29.742 4.935 1.00 59.56 107 VAL A N 1
ATOM 848 C CA . VAL A 1 107 ? 29.384 31.197 4.946 1.00 59.56 107 VAL A CA 1
ATOM 849 C C . VAL A 1 107 ? 30.701 31.732 5.497 1.00 59.56 107 VAL A C 1
ATOM 851 O O . VAL A 1 107 ? 30.912 31.737 6.709 1.00 59.56 107 VAL A O 1
ATOM 854 N N . ASN A 1 108 ? 31.608 32.142 4.609 1.00 54.88 108 ASN A N 1
ATOM 855 C CA . ASN A 1 108 ? 32.784 32.909 4.985 1.00 54.88 108 ASN A CA 1
ATOM 856 C C . ASN A 1 108 ? 32.268 34.213 5.591 1.00 54.88 108 ASN A C 1
ATOM 858 O O . ASN A 1 108 ? 31.931 35.156 4.875 1.00 54.88 108 ASN A O 1
ATOM 862 N N . LYS A 1 109 ? 32.177 34.250 6.923 1.00 54.94 109 LYS A N 1
ATOM 863 C CA . LYS A 1 109 ? 32.095 35.500 7.667 1.00 54.94 109 LYS A CA 1
ATOM 864 C C . LYS A 1 109 ? 33.399 36.235 7.378 1.00 54.94 109 LYS A C 1
ATOM 866 O O . LYS A 1 109 ? 34.426 35.927 7.978 1.00 54.94 109 LYS A O 1
ATOM 871 N N . LYS A 1 110 ? 33.383 37.126 6.385 1.00 52.72 110 LYS A N 1
ATOM 872 C CA . LYS A 1 110 ? 34.458 38.105 6.242 1.00 52.72 110 LYS A CA 1
ATOM 873 C C . LYS A 1 110 ? 34.454 39.008 7.490 1.00 52.72 110 LYS A C 1
ATOM 875 O O . LYS A 1 110 ? 33.362 39.262 8.006 1.00 52.72 110 LYS A O 1
ATOM 880 N N . PRO A 1 111 ? 35.647 39.387 7.981 1.00 57.53 111 PRO A N 1
ATOM 881 C CA . PRO A 1 111 ? 35.830 40.165 9.205 1.00 57.53 111 PRO A CA 1
ATOM 882 C C . PRO A 1 111 ? 35.219 41.563 9.113 1.00 57.53 111 PRO A C 1
ATOM 884 O O . PRO A 1 111 ? 35.123 42.092 7.980 1.00 57.53 111 PRO A O 1
#

pLDDT: mean 86.77, std 12.65, range [46.31, 97.94]

Sequence (111 aa):
MLDKAVDLFVTTFPICSALTEVKMMSSGIPILNHYVINPSIYPTADFCDPNQFLWYDKDDLLAIISTLNADILTQKSKSAKAWFLSHNDYQLYISSLLNSLKKSYPVNKKP

Organism: NCBI:txid1094558

Foldseek 3Di:
DPAPDALEAEADPPDGDLVVLLVCLCNLRAYAFEDDPDPVYDGSCVSFQVPGHYAHDDVRVVVVVVPDDPVVSNVRSVRSNVCSVVPVPVVVVVVVVVVVVCVVDVPPPDD

Secondary structure (DSSP, 8-state):
--TTS-S-EEPPSS---HHHHHHHHHTT--EEEE----TTS--GGGGS-TTSEEE-SHHHHHHHHHH--HHHHHHHHHHHHHHHHHHT-HHHHHHHHHHHHHHHS------

Radius of gyration: 18.47 Å; chains: 1; bounding box: 51×56×29 Å